Protein AF-A0A3A4B0Q1-F1 (afdb_monomer)

Secondary structure (DSSP, 8-state):
-TT-TTEEEEE-TTS-EEEEESSPPPHHHHHTT--SEEEESSHHHHHHHHHHHHHHHHHHHHHHHHHHHHHHHHTT-

Nearest PDB structures (foldseek):
  8dzj-assembly1_A  TM=4.866E-01  e=1.176E+00  Sulfoacidibacillus thermotolerans
  8dzj-assembly1_B  TM=4.650E-01  e=1.973E+00  Sulfoacidibacillus thermotolerans

pLDDT: mean 92.88, std 7.95, range [61.19, 98.19]

Sequence (77 aa):
MEGFPEWAVWRSDAGRVWATLRRGLTGEEWEAGCSRTVDGDDARRLAEALEEQRRRQ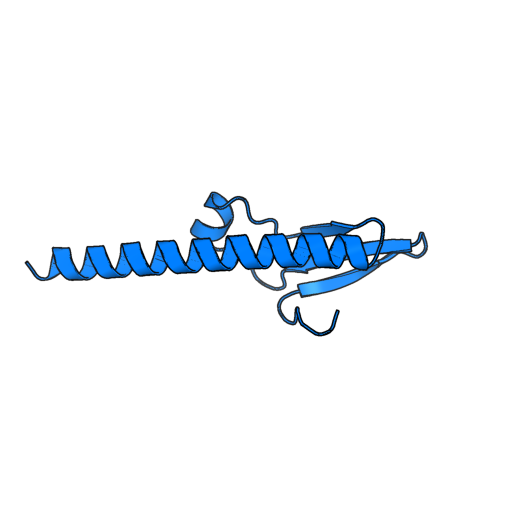AEARRLRRLRETAARRGAAS

Radius of gyration: 15.97 Å; Cα contacts (8 Å, |Δi|>4): 83; chains: 1; bounding box: 35×23×52 Å

Organism: NCBI:txid1070861

Mean predicted aligned error: 3.91 Å

Structure (mmCIF, N/CA/C/O backbone):
data_AF-A0A3A4B0Q1-F1
#
_entry.id   AF-A0A3A4B0Q1-F1
#
loop_
_atom_site.group_PDB
_atom_site.id
_atom_site.type_symbol
_atom_site.label_atom_id
_atom_site.label_alt_id
_atom_site.label_comp_id
_atom_site.label_asym_id
_atom_site.label_entity_id
_atom_site.label_seq_id
_atom_site.pdbx_PDB_ins_code
_atom_site.Cartn_x
_atom_site.Cartn_y
_atom_site.Cartn_z
_atom_site.occupancy
_atom_site.B_iso_or_equiv
_atom_site.auth_seq_id
_atom_site.auth_comp_id
_atom_site.auth_asym_id
_atom_site.auth_atom_id
_atom_site.pdbx_PDB_model_num
ATOM 1 N N . MET A 1 1 ? 0.189 -10.289 -8.601 1.00 62.59 1 MET A N 1
ATOM 2 C CA . MET A 1 1 ? -0.479 -9.283 -7.737 1.00 62.59 1 MET A CA 1
ATOM 3 C C . MET A 1 1 ? -1.912 -9.664 -7.391 1.00 62.59 1 MET A C 1
ATOM 5 O O . MET A 1 1 ? -2.711 -8.812 -7.016 1.00 62.59 1 MET A O 1
ATOM 9 N N . GLU A 1 2 ? -2.237 -10.952 -7.442 1.00 61.75 2 GLU A N 1
ATOM 10 C CA . GLU A 1 2 ? -3.449 -11.466 -6.817 1.00 61.75 2 GLU A CA 1
ATOM 11 C C . GLU A 1 2 ? -3.300 -11.246 -5.303 1.00 61.75 2 GLU A C 1
ATOM 13 O O . GLU A 1 2 ? -2.302 -11.658 -4.719 1.00 61.75 2 GLU A O 1
ATOM 18 N N . GLY A 1 3 ? -4.197 -10.460 -4.702 1.00 83.12 3 GLY A N 1
ATOM 19 C CA . GLY A 1 3 ? -4.117 -10.067 -3.286 1.00 83.12 3 GLY A CA 1
ATOM 20 C C . GLY A 1 3 ? -4.341 -8.578 -2.997 1.00 83.12 3 GLY A C 1
ATOM 21 O O . GLY A 1 3 ? -4.604 -8.223 -1.852 1.00 83.12 3 GLY A O 1
ATOM 22 N N . PHE A 1 4 ? -4.312 -7.706 -4.013 1.00 90.19 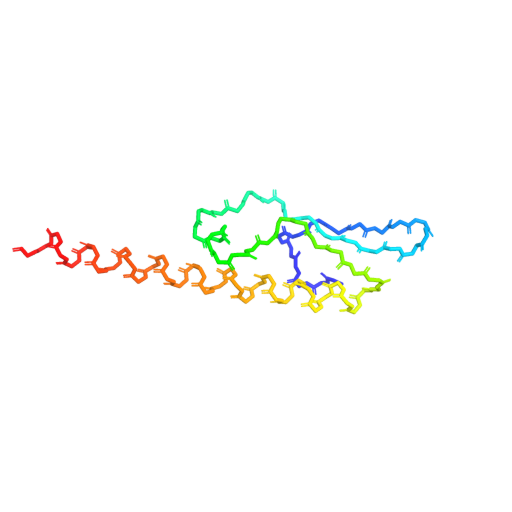4 PHE A N 1
ATOM 23 C CA . PHE A 1 4 ? -4.514 -6.257 -3.839 1.00 90.19 4 PHE A CA 1
ATOM 24 C C . PHE A 1 4 ? -5.642 -5.695 -4.726 1.00 90.19 4 PHE A C 1
ATOM 26 O O . PHE A 1 4 ? -5.390 -4.830 -5.563 1.00 90.19 4 PHE A O 1
ATOM 33 N N . PRO A 1 5 ? -6.905 -6.142 -4.559 1.00 93.31 5 PRO A N 1
ATOM 34 C CA . PRO A 1 5 ? -8.015 -5.723 -5.425 1.00 93.31 5 PRO A CA 1
ATOM 35 C C . PRO A 1 5 ? -8.342 -4.222 -5.332 1.00 93.31 5 PRO A C 1
ATOM 37 O O . PRO A 1 5 ? -8.867 -3.640 -6.280 1.00 93.31 5 PRO A O 1
ATOM 40 N N . GLU A 1 6 ? -7.999 -3.569 -4.215 1.00 94.75 6 GLU A N 1
ATOM 41 C 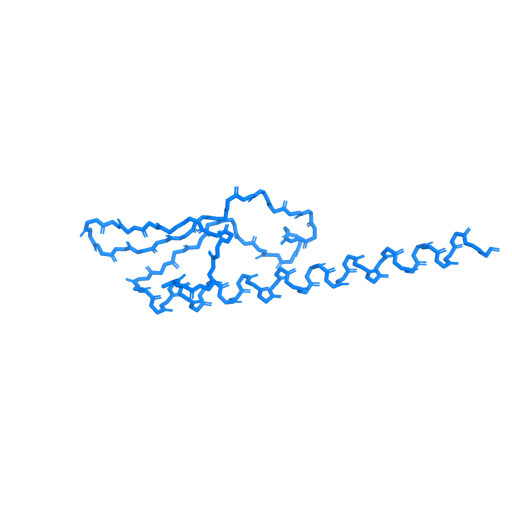CA . GLU A 1 6 ? -8.185 -2.120 -4.033 1.00 94.75 6 GLU A CA 1
ATOM 42 C C . GLU A 1 6 ? -7.206 -1.274 -4.875 1.00 94.75 6 GLU A C 1
ATOM 44 O O . GLU A 1 6 ? -7.383 -0.059 -4.987 1.00 94.75 6 GLU A O 1
ATOM 49 N N . TRP A 1 7 ? -6.195 -1.893 -5.493 1.00 97.25 7 TRP A N 1
ATOM 50 C CA . TRP A 1 7 ? -5.139 -1.214 -6.238 1.00 97.25 7 TRP A CA 1
ATOM 51 C C . TRP A 1 7 ? -5.255 -1.487 -7.742 1.00 97.25 7 TRP A C 1
ATOM 53 O O . TRP A 1 7 ? -5.507 -2.607 -8.186 1.00 97.25 7 TRP A O 1
ATOM 63 N N . ALA A 1 8 ? -5.090 -0.444 -8.550 1.00 97.00 8 ALA A N 1
ATOM 64 C CA . ALA A 1 8 ? -4.882 -0.560 -9.987 1.00 97.00 8 ALA A CA 1
ATOM 65 C C . ALA A 1 8 ? -3.377 -0.604 -10.248 1.00 97.00 8 ALA A C 1
ATOM 67 O O . ALA A 1 8 ? -2.667 0.306 -9.823 1.00 97.00 8 ALA A O 1
ATOM 68 N N . VAL A 1 9 ? -2.903 -1.652 -10.919 1.00 95.81 9 VAL A N 1
ATOM 69 C CA . VAL A 1 9 ? -1.475 -1.852 -11.170 1.00 95.81 9 VAL A CA 1
ATOM 70 C C . VAL A 1 9 ? -1.149 -1.622 -12.635 1.00 95.81 9 VAL A C 1
ATOM 72 O O . VAL A 1 9 ? -1.876 -2.062 -13.523 1.00 95.81 9 VAL A O 1
ATOM 75 N N . TRP A 1 10 ? -0.018 -0.971 -12.854 1.00 95.56 10 TRP A N 1
ATOM 76 C CA . TRP A 1 10 ? 0.497 -0.557 -14.137 1.00 95.56 10 TRP A CA 1
ATOM 77 C C . TRP A 1 10 ? 1.950 -1.002 -14.283 1.00 95.56 10 TRP A C 1
ATOM 79 O O . TRP A 1 10 ? 2.675 -1.193 -13.301 1.00 95.56 10 TRP A O 1
ATOM 89 N N . ARG A 1 11 ? 2.375 -1.146 -15.534 1.00 95.06 11 ARG A N 1
ATOM 90 C CA . ARG A 1 11 ? 3.752 -1.447 -15.905 1.00 95.06 11 ARG A CA 1
ATOM 91 C C . ARG A 1 11 ? 4.116 -0.614 -17.124 1.00 95.06 11 ARG A C 1
ATOM 93 O O . ARG A 1 11 ? 3.335 -0.572 -18.072 1.00 95.06 11 ARG A O 1
ATOM 100 N N . SER A 1 12 ? 5.275 0.034 -17.101 1.00 93.00 12 SER A N 1
ATOM 101 C CA . SER A 1 12 ? 5.811 0.713 -18.278 1.00 93.00 12 SER A CA 1
ATOM 102 C C . SER A 1 12 ? 6.517 -0.279 -19.200 1.00 93.00 12 SER A C 1
ATOM 104 O O . SER A 1 12 ? 6.939 -1.364 -18.791 1.00 93.00 12 SER A O 1
ATOM 106 N N . ASP A 1 13 ? 6.708 0.137 -20.443 1.00 92.12 13 ASP A N 1
ATOM 107 C CA . ASP A 1 13 ? 7.581 -0.510 -21.424 1.00 92.12 13 ASP A CA 1
ATOM 108 C C . ASP A 1 13 ? 9.041 -0.621 -20.943 1.00 92.12 13 ASP A C 1
ATOM 110 O O . ASP A 1 13 ? 9.675 -1.656 -21.125 1.00 92.12 13 ASP A O 1
ATOM 114 N N . ALA A 1 14 ? 9.540 0.389 -20.225 1.00 89.25 14 ALA A N 1
ATOM 115 C CA . ALA A 1 14 ? 10.856 0.397 -19.584 1.00 89.25 14 ALA A CA 1
ATOM 116 C C . ALA A 1 14 ? 10.964 -0.516 -18.340 1.00 89.25 14 ALA A C 1
ATOM 118 O O . ALA A 1 14 ? 11.977 -0.499 -17.646 1.00 89.25 14 ALA A O 1
ATOM 119 N N . GLY A 1 15 ? 9.920 -1.287 -18.019 1.00 87.62 15 GLY A N 1
ATOM 120 C CA . GLY A 1 15 ? 9.935 -2.280 -16.945 1.00 87.62 15 GLY A CA 1
ATOM 121 C C . GLY A 1 15 ? 9.584 -1.764 -15.548 1.00 87.62 15 GLY A C 1
ATOM 122 O O . GLY A 1 15 ? 9.440 -2.592 -14.651 1.00 87.62 15 GLY A O 1
ATOM 123 N N . ARG A 1 16 ? 9.366 -0.455 -15.359 1.00 91.44 16 ARG A N 1
ATOM 124 C CA . ARG A 1 16 ? 8.905 0.100 -14.075 1.00 91.44 16 ARG A CA 1
ATOM 125 C C . ARG A 1 16 ? 7.493 -0.382 -13.771 1.00 91.44 16 ARG A C 1
ATOM 127 O O . ARG A 1 16 ? 6.659 -0.462 -14.675 1.00 91.44 16 ARG A O 1
ATOM 134 N N . VAL A 1 17 ? 7.203 -0.650 -12.504 1.00 95.94 17 VAL A N 1
ATOM 135 C CA . VAL A 1 17 ? 5.860 -1.023 -12.051 1.00 95.94 17 VAL A CA 1
ATOM 136 C C . VAL A 1 17 ? 5.387 -0.067 -10.967 1.00 95.94 17 VAL A C 1
ATOM 138 O O . VAL A 1 17 ? 6.160 0.390 -10.132 1.00 95.94 17 VAL A O 1
ATOM 141 N N . TRP A 1 18 ? 4.100 0.255 -10.977 1.00 97.44 18 TRP A N 1
ATOM 142 C CA . TRP A 1 18 ? 3.497 1.073 -9.931 1.00 97.44 18 TRP A CA 1
ATOM 143 C C . TRP A 1 18 ? 2.038 0.704 -9.741 1.00 97.44 18 TRP A C 1
ATOM 145 O O . TRP A 1 18 ? 1.394 0.121 -10.614 1.00 97.44 18 TRP A O 1
ATOM 155 N N . ALA A 1 19 ? 1.503 1.069 -8.589 1.00 98.06 19 ALA A N 1
ATOM 156 C CA . ALA A 1 19 ? 0.113 0.859 -8.256 1.00 98.06 19 ALA A CA 1
ATOM 157 C C . ALA A 1 19 ? -0.507 2.148 -7.729 1.00 98.06 19 ALA A C 1
ATOM 159 O O . ALA A 1 19 ? 0.122 2.904 -6.990 1.00 98.06 19 ALA A O 1
ATOM 160 N N . THR A 1 20 ? -1.768 2.375 -8.081 1.00 98.19 20 THR A N 1
ATOM 161 C CA . THR A 1 20 ? -2.570 3.484 -7.567 1.00 98.19 20 THR A CA 1
ATOM 162 C C . THR A 1 20 ? -3.808 2.935 -6.877 1.00 98.19 20 THR A C 1
ATOM 164 O O . THR A 1 20 ? -4.529 2.105 -7.433 1.00 98.19 20 THR A O 1
ATOM 167 N N . LEU A 1 21 ? -4.062 3.399 -5.658 1.00 97.94 21 LEU A N 1
ATOM 168 C CA . LEU A 1 21 ? -5.250 3.051 -4.896 1.00 97.94 21 LEU A CA 1
ATOM 169 C C . LEU A 1 21 ? -6.493 3.582 -5.623 1.00 97.94 21 LEU A C 1
ATOM 171 O O . LEU A 1 21 ? -6.556 4.756 -5.986 1.00 97.94 21 LEU A O 1
ATOM 175 N N . ARG A 1 22 ? -7.492 2.718 -5.831 1.00 96.75 22 ARG A N 1
ATOM 176 C CA . ARG A 1 22 ? -8.706 3.041 -6.607 1.00 96.75 22 ARG A CA 1
ATOM 177 C C . ARG A 1 22 ? -9.628 4.042 -5.912 1.00 96.75 22 ARG A C 1
ATOM 179 O O . ARG A 1 22 ? -10.444 4.685 -6.564 1.00 96.75 22 ARG A O 1
ATOM 186 N N . ARG A 1 23 ? -9.507 4.162 -4.592 1.00 95.44 23 ARG A N 1
ATOM 187 C CA . ARG A 1 23 ? -10.262 5.095 -3.748 1.00 95.44 23 ARG A CA 1
ATOM 188 C C . ARG A 1 23 ? -9.361 6.203 -3.202 1.00 95.44 23 ARG A C 1
ATOM 190 O O . ARG A 1 23 ? -8.136 6.090 -3.207 1.00 95.44 23 ARG A O 1
ATOM 197 N N . GLY A 1 24 ? -9.977 7.251 -2.660 1.00 96.06 24 GLY A N 1
ATOM 198 C CA . GLY A 1 24 ? -9.270 8.236 -1.840 1.00 96.06 24 GLY A CA 1
ATOM 199 C C . GLY A 1 24 ? -8.775 7.644 -0.515 1.00 96.06 24 GLY A C 1
ATOM 200 O O . GLY A 1 24 ? -9.342 6.666 -0.018 1.00 96.06 24 GLY A O 1
ATOM 201 N N . LEU A 1 25 ? -7.728 8.252 0.049 1.00 96.88 25 LEU A N 1
ATOM 202 C CA . LEU A 1 25 ? -7.301 8.005 1.429 1.00 96.88 25 LEU A CA 1
ATOM 203 C C . LEU A 1 25 ? -8.276 8.682 2.398 1.00 96.88 25 LEU A C 1
ATOM 205 O O . LEU A 1 25 ? -8.756 9.784 2.120 1.00 96.88 25 LEU A O 1
ATOM 209 N N . THR A 1 26 ? -8.558 8.040 3.531 1.00 95.06 26 THR A N 1
ATOM 210 C CA . THR A 1 26 ? -9.253 8.718 4.639 1.00 95.06 26 THR A CA 1
ATOM 211 C C . THR A 1 26 ? -8.311 9.695 5.344 1.00 95.06 26 THR A C 1
ATOM 213 O O . THR A 1 26 ? -7.097 9.639 5.148 1.00 95.06 26 THR A O 1
ATOM 216 N N . GLY A 1 27 ? -8.847 10.580 6.191 1.00 95.31 27 GLY A N 1
ATOM 217 C CA . GLY A 1 27 ? -8.017 11.483 6.996 1.00 95.31 27 GLY A CA 1
ATOM 218 C C . GLY A 1 27 ? -7.022 10.724 7.879 1.00 95.31 27 GLY A C 1
ATOM 219 O O . GLY A 1 27 ? -5.849 11.059 7.917 1.00 95.31 27 GLY A 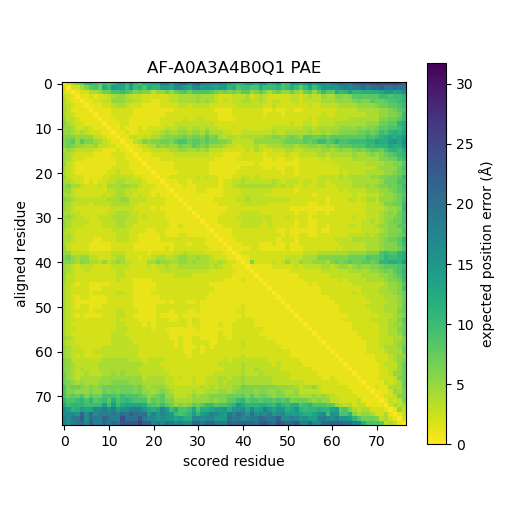O 1
ATOM 220 N N . GLU A 1 28 ? -7.443 9.634 8.519 1.00 95.25 28 GLU A N 1
ATOM 221 C CA . GLU A 1 28 ? -6.554 8.826 9.361 1.00 95.25 28 GLU A CA 1
ATOM 222 C C . GLU A 1 28 ? -5.488 8.074 8.561 1.00 95.25 28 GLU A C 1
ATOM 224 O O . GLU A 1 28 ? -4.391 7.858 9.064 1.00 95.25 28 GLU A O 1
ATOM 229 N N . GLU A 1 29 ? -5.791 7.664 7.328 1.00 97.31 29 GLU A N 1
ATOM 230 C CA . GLU A 1 29 ? -4.794 7.051 6.445 1.00 97.31 29 GLU A CA 1
ATOM 231 C C . GLU A 1 29 ? -3.770 8.082 5.954 1.00 97.31 29 GLU A C 1
ATOM 233 O O . GLU A 1 29 ? -2.588 7.754 5.856 1.00 97.31 29 GLU A O 1
ATOM 238 N N . TRP A 1 30 ? -4.199 9.324 5.701 1.00 96.69 30 TRP A N 1
ATOM 239 C CA . TRP A 1 30 ? -3.298 10.449 5.439 1.00 96.69 30 TRP A CA 1
ATOM 240 C C . TRP A 1 30 ? -2.357 10.710 6.618 1.00 96.69 30 TRP A C 1
ATOM 242 O O . TRP A 1 30 ? -1.143 10.726 6.428 1.00 96.69 30 TRP A O 1
ATOM 252 N N . GLU A 1 31 ? -2.895 10.823 7.833 1.00 95.62 31 GLU A N 1
ATOM 253 C CA . GLU A 1 31 ? -2.101 11.031 9.054 1.00 95.62 31 GLU A CA 1
ATOM 254 C C . GLU A 1 31 ? -1.151 9.857 9.346 1.00 95.62 31 GLU A C 1
ATOM 256 O O . GLU A 1 31 ? -0.065 10.045 9.886 1.00 95.62 31 GLU A O 1
ATOM 261 N N . ALA A 1 32 ? -1.525 8.637 8.949 1.00 94.75 32 ALA A N 1
ATOM 262 C CA . ALA A 1 32 ? -0.671 7.452 9.045 1.00 94.75 32 ALA A CA 1
ATOM 263 C C . ALA A 1 32 ? 0.416 7.382 7.950 1.00 94.75 32 ALA A C 1
ATOM 265 O O . ALA A 1 32 ? 1.121 6.375 7.844 1.00 94.75 32 ALA A O 1
ATOM 266 N N . GLY A 1 33 ? 0.543 8.406 7.100 1.00 96.88 33 GLY A N 1
ATOM 267 C CA . GLY A 1 33 ? 1.535 8.450 6.028 1.00 96.88 33 GLY A CA 1
ATOM 268 C C . GLY A 1 33 ? 1.285 7.411 4.934 1.00 96.88 33 GLY A C 1
ATOM 269 O O . GLY A 1 33 ? 2.238 6.881 4.350 1.00 96.88 33 GLY A O 1
ATOM 270 N N . CYS A 1 34 ? 0.020 7.062 4.676 1.00 97.62 34 CYS A N 1
ATOM 271 C CA . CYS A 1 34 ? -0.326 6.238 3.524 1.00 97.62 34 CYS A CA 1
ATOM 272 C C . CYS A 1 34 ? -0.128 7.032 2.229 1.00 97.62 34 CYS A C 1
ATOM 274 O O . CYS A 1 34 ? -0.363 8.237 2.161 1.00 97.62 34 CYS A O 1
ATOM 276 N N . SER A 1 35 ? 0.257 6.335 1.167 1.00 98.00 35 SER A N 1
ATOM 277 C CA . SER A 1 35 ? 0.435 6.903 -0.165 1.00 98.00 35 SER A CA 1
ATOM 278 C C . SER A 1 35 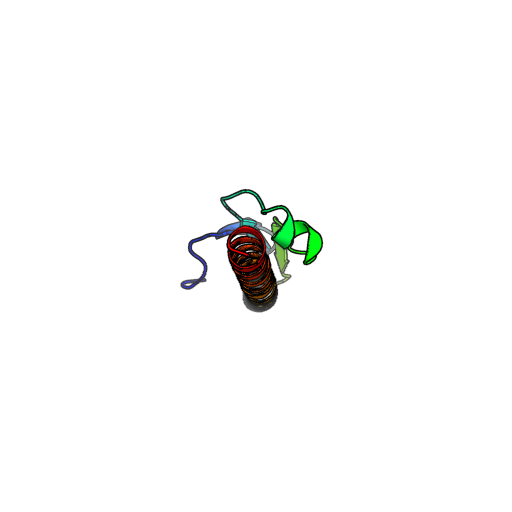? -0.629 6.354 -1.103 1.00 98.00 35 SER A C 1
ATOM 280 O O . SER A 1 35 ? -0.946 5.167 -1.082 1.00 98.00 35 SER A O 1
ATOM 282 N N . ARG A 1 36 ? -1.188 7.219 -1.956 1.00 97.56 36 ARG A N 1
ATOM 283 C CA . ARG A 1 36 ? -2.184 6.801 -2.955 1.00 97.56 36 ARG A CA 1
ATOM 284 C C . ARG A 1 36 ? -1.547 6.138 -4.175 1.00 97.56 36 ARG A C 1
ATOM 286 O O . ARG A 1 36 ? -2.217 5.380 -4.865 1.00 97.56 36 ARG A O 1
ATOM 293 N N . THR A 1 37 ? -0.276 6.422 -4.430 1.00 97.88 37 THR A N 1
ATOM 294 C CA . THR A 1 37 ? 0.5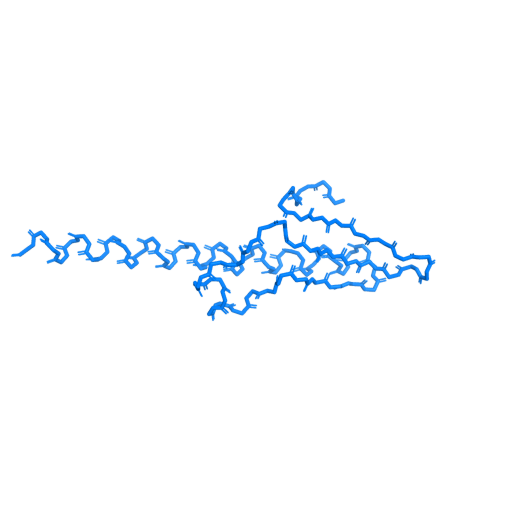22 5.792 -5.480 1.00 97.88 37 THR A CA 1
ATOM 295 C C . THR A 1 37 ? 1.816 5.297 -4.857 1.00 97.88 37 THR A C 1
ATOM 297 O O . THR A 1 37 ? 2.427 6.026 -4.079 1.00 97.88 37 THR A O 1
ATOM 300 N N . VAL A 1 38 ? 2.207 4.072 -5.193 1.00 97.62 38 VAL A N 1
ATOM 301 C CA . VAL A 1 38 ? 3.504 3.490 -4.833 1.00 97.62 38 VAL A CA 1
ATOM 302 C C . VAL A 1 38 ? 4.131 2.878 -6.074 1.00 97.62 38 VAL A C 1
ATOM 304 O O . VAL A 1 38 ? 3.434 2.255 -6.878 1.00 97.62 38 VAL A O 1
ATOM 307 N N . ASP A 1 39 ? 5.429 3.066 -6.240 1.00 96.31 39 ASP A N 1
ATOM 308 C CA . ASP A 1 39 ? 6.220 2.463 -7.302 1.00 96.31 39 ASP A CA 1
ATOM 309 C C . ASP A 1 39 ? 7.159 1.382 -6.756 1.00 96.31 39 ASP A C 1
ATOM 311 O O . AS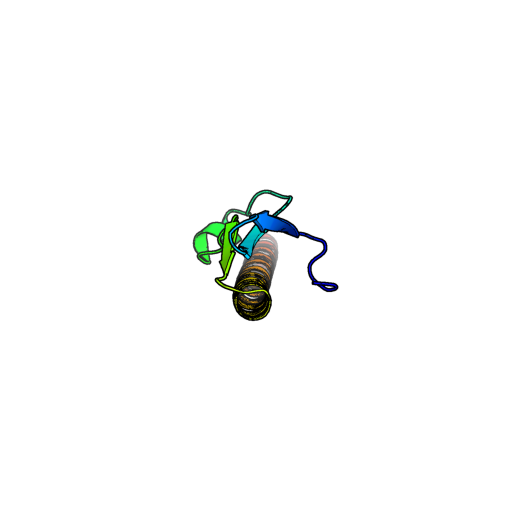P A 1 39 ? 7.404 1.270 -5.554 1.00 96.31 39 ASP A O 1
ATOM 315 N N . GLY A 1 40 ? 7.642 0.543 -7.663 1.00 92.31 40 GLY A N 1
ATOM 316 C CA . GLY A 1 40 ? 8.697 -0.416 -7.402 1.00 92.31 40 GLY A CA 1
ATOM 317 C C . GLY A 1 40 ? 9.510 -0.649 -8.667 1.00 92.31 40 GLY A C 1
ATOM 318 O O . GLY A 1 40 ? 8.981 -0.637 -9.781 1.00 92.31 40 GLY A O 1
ATOM 319 N N . ASP A 1 41 ? 10.804 -0.898 -8.491 1.00 90.38 41 ASP A N 1
ATOM 320 C CA . ASP A 1 41 ? 11.691 -1.231 -9.610 1.00 90.38 41 ASP A CA 1
ATOM 321 C C . ASP A 1 41 ? 11.296 -2.559 -10.278 1.00 90.38 41 ASP A C 1
ATOM 323 O O . ASP A 1 41 ? 11.507 -2.754 -11.472 1.00 90.38 41 ASP A O 1
ATOM 327 N N . ASP A 1 42 ? 10.685 -3.463 -9.509 1.00 91.31 42 ASP A N 1
ATOM 328 C CA . ASP A 1 42 ? 10.169 -4.747 -9.965 1.00 91.31 42 ASP A CA 1
ATOM 329 C C . ASP A 1 42 ? 8.883 -5.141 -9.209 1.00 91.31 42 ASP A C 1
ATOM 331 O O . ASP A 1 42 ? 8.452 -4.491 -8.249 1.00 91.31 42 ASP A O 1
ATOM 335 N N . ALA A 1 43 ? 8.250 -6.236 -9.640 1.00 91.75 43 ALA A N 1
ATOM 336 C CA . ALA A 1 43 ? 7.005 -6.721 -9.047 1.00 91.75 43 ALA A CA 1
ATOM 337 C C . ALA A 1 43 ? 7.137 -7.110 -7.563 1.00 91.75 43 ALA A C 1
ATOM 339 O O . ALA A 1 43 ? 6.154 -7.017 -6.826 1.00 91.75 43 ALA A O 1
ATOM 340 N N . ARG A 1 44 ? 8.326 -7.534 -7.113 1.00 93.25 44 ARG A N 1
ATOM 341 C CA . ARG A 1 44 ? 8.584 -7.873 -5.709 1.00 93.25 44 ARG A CA 1
ATOM 342 C C . ARG A 1 44 ? 8.652 -6.604 -4.867 1.00 93.25 44 ARG A C 1
ATOM 344 O O . ARG A 1 44 ? 7.982 -6.536 -3.842 1.00 93.25 44 ARG A O 1
ATOM 351 N N . ARG A 1 45 ? 9.385 -5.583 -5.319 1.00 95.38 45 ARG A N 1
ATOM 352 C CA . ARG A 1 45 ? 9.452 -4.272 -4.656 1.00 95.38 45 ARG A CA 1
ATOM 353 C C . ARG A 1 45 ? 8.089 -3.603 -4.580 1.00 95.38 45 ARG A C 1
ATOM 355 O O . ARG A 1 45 ? 7.729 -3.077 -3.531 1.00 95.38 45 ARG A O 1
ATOM 362 N N . LEU A 1 46 ? 7.294 -3.700 -5.644 1.00 96.56 46 LEU A N 1
ATOM 363 C CA . LEU A 1 46 ? 5.925 -3.198 -5.619 1.00 96.56 46 LEU A CA 1
ATOM 364 C C . LEU A 1 46 ? 5.052 -3.956 -4.607 1.00 96.56 46 LEU A C 1
ATOM 366 O O . LEU A 1 46 ? 4.271 -3.334 -3.893 1.00 96.56 46 LEU A O 1
ATOM 370 N N . ALA A 1 47 ? 5.191 -5.281 -4.504 1.00 95.50 47 ALA A N 1
ATOM 371 C CA . ALA A 1 47 ? 4.465 -6.061 -3.503 1.00 95.50 47 ALA A CA 1
ATOM 372 C C . ALA A 1 47 ? 4.866 -5.673 -2.068 1.00 95.50 47 ALA A C 1
ATOM 374 O O . ALA A 1 47 ? 3.986 -5.463 -1.239 1.00 95.50 47 ALA A O 1
ATOM 375 N N . GLU A 1 48 ? 6.163 -5.502 -1.790 1.00 96.25 48 GLU A N 1
ATOM 376 C CA . GLU A 1 48 ? 6.669 -5.007 -0.498 1.00 96.25 48 GLU A CA 1
ATOM 377 C C . GLU A 1 48 ? 6.073 -3.630 -0.152 1.00 96.25 48 GLU A C 1
ATOM 379 O O . GLU A 1 48 ? 5.586 -3.419 0.960 1.00 96.25 48 GLU A O 1
ATOM 384 N N . ALA A 1 49 ? 6.034 -2.709 -1.121 1.00 97.19 49 ALA A N 1
ATOM 385 C CA . ALA A 1 49 ? 5.430 -1.394 -0.936 1.00 97.19 49 ALA A CA 1
ATOM 386 C C . ALA A 1 49 ? 3.918 -1.480 -0.665 1.00 97.19 49 ALA A C 1
ATOM 388 O O . ALA A 1 49 ? 3.403 -0.791 0.215 1.00 97.19 49 ALA A O 1
ATOM 389 N N . LEU A 1 50 ? 3.194 -2.343 -1.382 1.00 97.62 50 LEU A N 1
ATOM 390 C CA . LEU A 1 50 ? 1.755 -2.547 -1.190 1.00 97.62 50 LEU A CA 1
ATOM 391 C C . LEU A 1 50 ? 1.421 -3.176 0.171 1.00 97.62 50 LEU A C 1
ATOM 393 O O . LEU A 1 50 ? 0.433 -2.791 0.799 1.00 97.62 50 LEU A O 1
ATOM 397 N N . GLU A 1 51 ? 2.243 -4.109 0.649 1.00 97.31 51 GLU A N 1
ATOM 398 C CA . GLU A 1 51 ? 2.139 -4.683 1.994 1.00 97.31 51 GLU A CA 1
ATOM 399 C C . GLU A 1 51 ? 2.303 -3.616 3.079 1.00 97.31 51 GLU A C 1
ATOM 401 O O . GLU A 1 51 ? 1.510 -3.546 4.023 1.00 97.31 51 GLU A O 1
ATOM 406 N N . GLU A 1 52 ? 3.280 -2.726 2.906 1.00 97.44 52 GLU A N 1
ATOM 407 C CA . GLU A 1 52 ? 3.499 -1.608 3.818 1.00 97.44 52 GLU A CA 1
ATOM 408 C C . GLU A 1 52 ? 2.288 -0.671 3.868 1.00 97.44 52 GLU A C 1
ATOM 410 O O . GLU A 1 52 ? 1.822 -0.304 4.952 1.00 97.44 52 GLU A O 1
ATOM 415 N N . GLN A 1 53 ? 1.720 -0.334 2.705 1.00 98.00 53 GLN A N 1
ATOM 416 C CA . GLN A 1 53 ? 0.494 0.463 2.651 1.00 98.00 53 GLN A CA 1
ATOM 417 C C . GLN A 1 53 ? -0.671 -0.257 3.335 1.00 98.00 53 GLN A C 1
ATOM 419 O O . GLN A 1 53 ? -1.392 0.355 4.122 1.00 98.00 53 GLN A O 1
ATOM 424 N N . ARG A 1 54 ? -0.836 -1.566 3.113 1.00 97.00 54 ARG A N 1
ATOM 425 C CA . ARG A 1 54 ? -1.893 -2.357 3.758 1.00 97.00 54 ARG A CA 1
ATOM 426 C C . ARG A 1 54 ? -1.761 -2.351 5.281 1.00 97.00 54 ARG A C 1
ATOM 428 O O . ARG A 1 54 ? -2.769 -2.205 5.974 1.00 97.00 54 ARG A O 1
ATOM 435 N N . ARG A 1 55 ? -0.536 -2.460 5.805 1.00 97.38 55 ARG A N 1
ATOM 436 C CA . ARG A 1 55 ? -0.254 -2.389 7.246 1.00 97.38 55 ARG A CA 1
ATOM 437 C C . ARG A 1 55 ? -0.661 -1.036 7.831 1.00 97.38 55 ARG A C 1
ATOM 439 O O . ARG A 1 55 ? -1.431 -1.008 8.791 1.00 97.38 55 ARG A O 1
ATOM 446 N N . ARG A 1 56 ? -0.212 0.070 7.228 1.00 97.75 56 ARG A N 1
ATOM 447 C CA . ARG A 1 56 ? -0.551 1.434 7.685 1.00 97.75 56 ARG A CA 1
ATOM 448 C C . ARG A 1 56 ? -2.052 1.699 7.624 1.00 97.75 56 ARG A C 1
ATOM 450 O O . ARG A 1 56 ? -2.634 2.217 8.572 1.00 97.75 56 ARG A O 1
ATOM 457 N N . GLN A 1 57 ? -2.709 1.267 6.549 1.00 97.19 57 GLN A N 1
ATOM 458 C CA . GLN A 1 57 ? -4.160 1.385 6.403 1.00 97.19 57 GLN A CA 1
ATOM 459 C C . GLN A 1 57 ? -4.911 0.579 7.472 1.00 97.19 57 GLN A C 1
ATOM 461 O O . GLN A 1 57 ? -5.901 1.055 8.028 1.00 97.19 57 GLN A O 1
ATOM 466 N N . ALA A 1 58 ? -4.458 -0.636 7.795 1.00 96.31 58 ALA A N 1
ATOM 467 C CA . ALA A 1 58 ? -5.063 -1.441 8.853 1.00 96.31 58 ALA A CA 1
ATOM 468 C C . ALA A 1 58 ? -4.922 -0.775 10.231 1.00 96.31 58 ALA A C 1
ATOM 470 O O . ALA A 1 58 ? -5.882 -0.758 11.009 1.00 96.31 58 ALA A O 1
ATOM 471 N N . GLU A 1 59 ? -3.760 -0.184 10.511 1.00 96.81 59 GLU A N 1
ATOM 472 C CA . GLU A 1 59 ? -3.509 0.575 11.734 1.00 96.81 59 GLU A CA 1
ATOM 473 C C . GLU A 1 59 ? -4.392 1.825 11.823 1.00 96.81 59 GLU A C 1
ATOM 475 O O . GLU A 1 59 ? -5.096 2.000 12.821 1.00 96.81 59 GLU A O 1
ATOM 480 N N . ALA A 1 60 ? -4.462 2.628 10.759 1.00 96.62 60 ALA A N 1
ATOM 481 C CA . ALA A 1 60 ? -5.334 3.800 10.683 1.00 96.62 60 ALA A CA 1
ATOM 482 C C . ALA A 1 60 ? -6.803 3.429 10.945 1.00 96.62 60 ALA A C 1
ATOM 484 O O . ALA A 1 60 ? -7.476 4.029 11.790 1.00 96.62 60 ALA A O 1
ATOM 485 N N . ARG A 1 61 ? -7.292 2.361 10.297 1.00 95.88 61 ARG A N 1
ATOM 486 C CA . ARG A 1 61 ? -8.652 1.839 10.516 1.00 95.88 61 ARG A CA 1
ATOM 487 C C . ARG A 1 61 ? -8.858 1.372 11.960 1.00 95.88 61 ARG A C 1
ATOM 489 O O . ARG A 1 61 ? -9.948 1.546 12.506 1.00 95.88 61 ARG A O 1
ATOM 496 N N . ARG A 1 62 ? -7.845 0.772 12.596 1.00 95.88 62 ARG A N 1
ATOM 497 C CA . ARG A 1 62 ? -7.912 0.348 14.005 1.00 95.88 62 ARG A CA 1
ATOM 498 C C . ARG A 1 62 ? -7.993 1.548 14.945 1.00 95.88 62 ARG A C 1
ATOM 500 O O . ARG A 1 62 ? -8.868 1.563 15.809 1.00 95.88 62 ARG A O 1
ATOM 507 N N . LEU A 1 63 ? -7.128 2.545 14.769 1.00 94.81 63 LEU A N 1
ATOM 508 C CA . LEU A 1 63 ? -7.108 3.755 15.593 1.00 94.81 63 LEU A CA 1
ATOM 509 C C . LEU A 1 63 ? -8.421 4.532 15.484 1.00 94.81 63 LEU A C 1
ATOM 511 O O . LEU A 1 63 ? -8.970 4.942 16.507 1.00 94.81 63 LEU A O 1
ATOM 515 N N . ARG A 1 64 ? -8.973 4.654 14.272 1.00 94.31 64 ARG A N 1
ATOM 516 C CA . ARG A 1 64 ? -10.290 5.257 14.050 1.00 94.31 64 ARG A CA 1
ATOM 517 C C . ARG A 1 64 ? -11.378 4.567 14.874 1.00 94.31 64 ARG A C 1
ATOM 519 O O . ARG A 1 64 ? -12.072 5.229 15.640 1.00 94.31 64 ARG A O 1
ATOM 526 N N . ARG A 1 65 ? -11.477 3.234 14.798 1.00 95.06 65 ARG A N 1
ATOM 527 C CA . ARG A 1 65 ? -12.476 2.466 15.567 1.00 95.06 65 ARG A CA 1
ATOM 528 C C . ARG A 1 65 ? -12.322 2.639 17.078 1.00 95.06 65 ARG A C 1
ATOM 530 O O . ARG A 1 65 ? -13.322 2.716 17.792 1.00 95.06 65 ARG A O 1
ATOM 537 N N . LEU A 1 66 ? -11.085 2.695 17.577 1.00 94.00 66 LEU A N 1
ATOM 538 C CA . LEU A 1 66 ? -10.818 2.921 19.000 1.00 94.00 66 LEU A CA 1
ATOM 539 C C . LEU A 1 66 ? -11.294 4.310 19.444 1.00 94.00 66 LEU A C 1
ATOM 541 O O . LEU A 1 66 ? -11.975 4.416 20.464 1.00 94.00 66 LEU A O 1
ATOM 545 N N . ARG A 1 67 ? -11.007 5.352 18.652 1.00 91.38 67 ARG A N 1
ATOM 546 C CA . ARG A 1 67 ? -11.478 6.724 18.906 1.00 91.38 67 ARG A CA 1
ATOM 547 C C . ARG A 1 67 ? -13.006 6.810 18.898 1.00 91.38 67 ARG A C 1
ATOM 549 O O . ARG A 1 67 ? -13.588 7.355 19.830 1.00 91.38 67 ARG A O 1
ATOM 556 N N . GLU A 1 68 ? -13.656 6.209 17.903 1.00 94.06 68 GLU A N 1
ATOM 557 C CA . GLU A 1 68 ? -15.123 6.159 17.801 1.00 94.06 68 GLU A CA 1
ATOM 558 C C . GLU A 1 68 ? -15.758 5.434 19.001 1.00 94.06 68 GLU A C 1
ATOM 560 O O . GLU A 1 68 ? -16.770 5.880 19.543 1.00 94.06 68 GLU A O 1
ATOM 565 N N . THR A 1 69 ? -15.150 4.336 19.459 1.00 95.25 69 THR A N 1
ATOM 566 C CA . THR A 1 69 ? -15.636 3.578 20.624 1.00 95.25 69 THR A CA 1
ATOM 567 C C . THR A 1 69 ? -15.510 4.383 21.918 1.00 95.25 69 THR A C 1
ATOM 569 O O . THR A 1 69 ? -16.440 4.397 22.724 1.00 95.25 69 THR A O 1
ATOM 572 N N . ALA A 1 70 ? -14.382 5.069 22.118 1.00 92.25 70 ALA A N 1
ATOM 573 C CA . ALA A 1 70 ? -14.167 5.922 23.284 1.00 92.25 70 ALA A CA 1
ATOM 574 C C . ALA A 1 70 ? -15.157 7.099 23.319 1.00 92.25 70 ALA A C 1
ATOM 576 O O . ALA A 1 70 ? -15.762 7.351 24.359 1.00 92.25 70 ALA A O 1
ATOM 577 N N . ALA A 1 71 ? -15.396 7.753 22.175 1.00 91.00 71 ALA A N 1
ATOM 578 C CA . ALA A 1 71 ? -16.357 8.850 22.065 1.00 91.00 71 ALA A CA 1
AT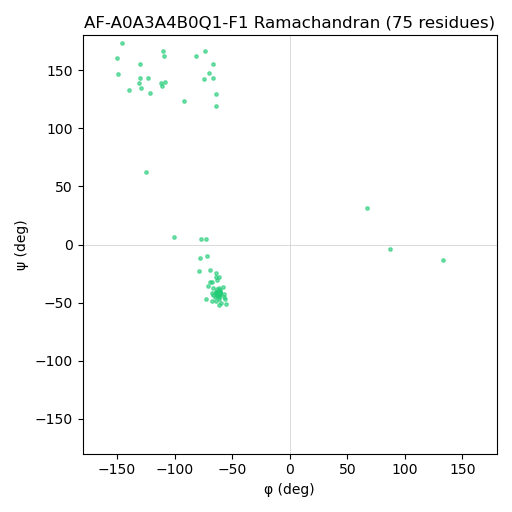OM 579 C C . ALA A 1 71 ? -17.788 8.415 22.427 1.00 91.00 71 ALA A C 1
ATOM 581 O O . ALA A 1 71 ? -18.470 9.106 23.179 1.00 91.00 71 ALA A O 1
ATOM 582 N N . ARG A 1 72 ? -18.229 7.235 21.963 1.00 90.38 72 ARG A N 1
ATOM 583 C CA . ARG A 1 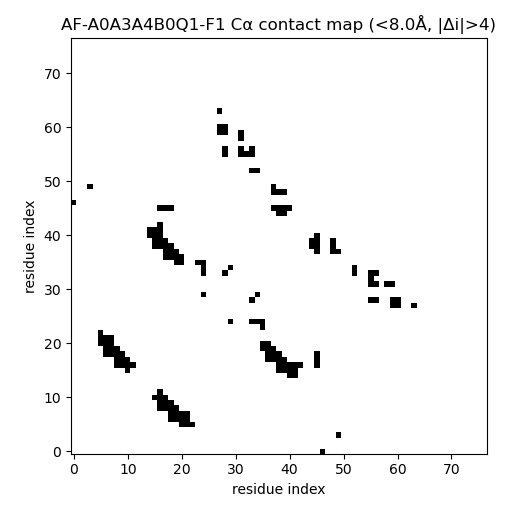72 ? -19.554 6.687 22.314 1.00 90.38 72 ARG A CA 1
ATOM 584 C C . ARG A 1 72 ? -19.703 6.405 23.808 1.00 90.38 72 ARG A C 1
ATOM 586 O O . ARG A 1 72 ? -20.776 6.629 24.351 1.00 90.38 72 ARG A O 1
ATOM 593 N N . ARG A 1 73 ? -18.646 5.916 24.466 1.00 87.31 73 ARG A N 1
ATOM 594 C CA . ARG A 1 73 ? -18.654 5.679 25.920 1.00 87.31 73 ARG A CA 1
ATOM 595 C C . ARG A 1 73 ? -18.731 6.987 26.706 1.00 87.31 73 ARG A C 1
ATOM 597 O O . ARG A 1 73 ? -19.490 7.057 27.662 1.00 87.31 73 ARG A O 1
ATOM 604 N N . GLY A 1 74 ? -17.994 8.012 26.276 1.00 82.44 74 GLY A N 1
ATOM 605 C CA . GLY A 1 74 ? -18.028 9.335 26.904 1.00 82.44 74 GLY A CA 1
ATOM 606 C C . GLY A 1 74 ? -19.358 10.070 26.724 1.00 82.44 74 GLY A C 1
ATOM 607 O O . GLY A 1 74 ? -19.771 10.779 27.625 1.00 82.44 74 GLY A O 1
ATOM 608 N N . ALA A 1 75 ? -20.055 9.872 25.600 1.00 73.19 75 ALA A N 1
ATOM 609 C CA . ALA A 1 75 ? -21.363 10.488 25.344 1.00 73.19 75 ALA A CA 1
ATOM 610 C C . ALA A 1 75 ? -22.541 9.812 26.079 1.00 73.19 75 ALA A C 1
ATOM 612 O O . ALA A 1 75 ? -23.646 10.343 26.069 1.00 73.19 75 ALA A O 1
ATOM 613 N N . ALA A 1 76 ? -22.326 8.627 26.659 1.00 69.31 76 ALA A N 1
ATOM 614 C CA . ALA A 1 76 ? -23.333 7.868 27.405 1.00 69.31 76 ALA A CA 1
ATOM 615 C C . ALA A 1 76 ? -23.190 8.006 28.936 1.00 69.31 76 ALA A C 1
ATOM 617 O O . ALA A 1 76 ? -23.867 7.285 29.668 1.00 69.31 76 ALA A O 1
ATOM 618 N N . SER A 1 77 ? -22.283 8.876 29.400 1.00 61.19 77 SER A N 1
ATOM 619 C CA . SER A 1 77 ? -22.039 9.211 30.813 1.00 61.19 77 SER A CA 1
ATOM 620 C C . SER A 1 77 ? -22.509 10.631 31.100 1.00 61.19 77 SER A C 1
ATOM 622 O O . SER A 1 77 ? -22.977 10.862 32.233 1.00 61.19 77 SER A O 1
#

Solvent-accessible surface area (backbone atoms only — not comparable to full-atom values): 4420 Å² total; per-residue (Å²): 122,92,89,47,86,65,43,49,75,51,69,50,94,89,54,42,28,37,36,34,46,74,63,83,77,51,72,52,25,49,76,54,67,49,68,62,61,53,65,18,80,37,75,66,48,32,48,56,50,50,50,53,43,52,50,36,43,51,48,24,56,50,53,51,51,51,53,55,51,52,52,56,56,64,75,75,108

Foldseek 3Di:
DPPCPQWDKDADPVGKIKIAGVDDDDPLLVVLVADRMDIDSHPVRRVVNVVVNVVSSVVSVVVVVVVVVVVVVVVVD